Protein AF-A0A382LGW2-F1 (afdb_monomer_lite)

InterPro domains:
  IPR027417 P-loop containing nucleoside triphosphate hydrolase [G3DSA:3.40.50.300] (2-79)
  IPR027417 P-loop containing nucleoside triphosphate hydrolase [SSF52540] (6-59)

Organism: NCBI:txid408172

pLDDT: mean 80.21, std 11.51, range [50.5, 96.94]

Secondary structure (DSSP, 8-state):
----SSPPPPP--STTSSHHHHHHHHHTSTT------TT-TTT-HHHHHHHTT--SS---BTTTBHHHHHHHHHHHHTT-

Structure (mmCIF, N/CA/C/O backbone):
data_AF-A0A382LGW2-F1
#
_entry.id   AF-A0A382LGW2-F1
#
loop_
_atom_site.group_PDB
_atom_site.id
_atom_site.type_symbol
_atom_site.label_atom_id
_atom_site.label_alt_id
_atom_site.label_comp_id
_atom_site.label_asym_id
_atom_site.label_entity_id
_atom_site.label_seq_id
_atom_site.pdbx_PDB_ins_code
_atom_site.Cartn_x
_atom_site.Cartn_y
_atom_site.Cartn_z
_atom_site.occupancy
_atom_site.B_iso_or_equiv
_atom_site.auth_seq_id
_atom_site.auth_comp_id
_atom_site.auth_asym_id
_atom_site.auth_atom_id
_atom_site.pdbx_PDB_model_num
A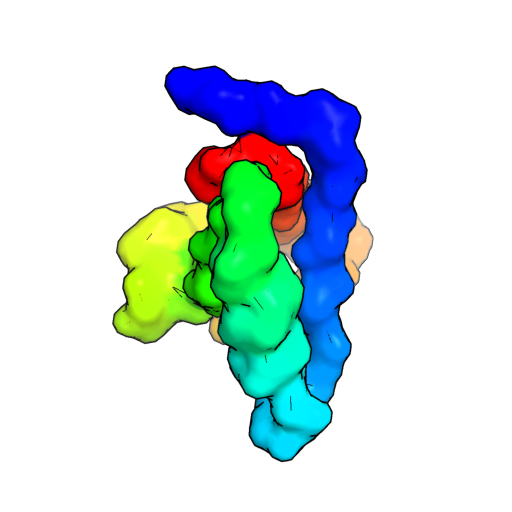TOM 1 N N . MET A 1 1 ? -8.487 14.605 -1.311 1.00 51.03 1 MET A N 1
ATOM 2 C CA . MET A 1 1 ? -7.457 13.603 -0.952 1.00 51.03 1 MET A CA 1
ATOM 3 C C . MET A 1 1 ? -6.982 13.927 0.460 1.00 51.03 1 MET A C 1
ATOM 5 O O . MET A 1 1 ? -6.430 15.003 0.652 1.00 51.03 1 MET A O 1
ATOM 9 N N . ILE A 1 2 ? -7.290 13.094 1.456 1.00 50.50 2 ILE A N 1
ATOM 10 C CA . ILE A 1 2 ? -6.933 13.367 2.859 1.00 50.50 2 ILE A CA 1
ATOM 11 C C . ILE A 1 2 ? -5.459 12.994 3.042 1.00 50.50 2 ILE A C 1
ATOM 13 O O . ILE A 1 2 ? -5.110 11.821 2.930 1.00 50.50 2 ILE A O 1
ATOM 17 N N . LYS A 1 3 ? -4.587 13.980 3.282 1.00 57.41 3 LYS A N 1
ATOM 18 C CA . LYS A 1 3 ? -3.210 13.715 3.717 1.00 57.41 3 LYS A CA 1
ATOM 19 C C . LYS A 1 3 ? -3.252 13.290 5.186 1.00 57.41 3 LYS A C 1
ATOM 21 O O . LYS A 1 3 ? -3.741 14.044 6.022 1.00 57.41 3 LYS A O 1
ATOM 26 N N . SER A 1 4 ? -2.757 12.092 5.490 1.00 67.00 4 SER A N 1
ATOM 27 C CA . SER A 1 4 ? -2.550 11.659 6.876 1.00 67.00 4 SER A CA 1
ATOM 28 C C . SER A 1 4 ? -1.489 12.545 7.533 1.00 67.00 4 SER A C 1
ATOM 30 O O . SER A 1 4 ? -0.440 12.779 6.935 1.00 67.00 4 SER A O 1
ATOM 32 N N . GLN A 1 5 ? -1.743 13.017 8.757 1.00 74.38 5 GLN A N 1
ATOM 33 C CA . GLN A 1 5 ? -0.709 13.663 9.581 1.00 74.38 5 GLN A CA 1
ATOM 34 C C . GLN A 1 5 ? 0.217 12.639 10.261 1.00 74.38 5 GLN A C 1
ATOM 36 O O . GLN A 1 5 ? 1.306 12.984 10.709 1.00 74.38 5 GLN A O 1
ATOM 41 N N . ASN A 1 6 ? -0.194 11.369 10.306 1.00 78.69 6 ASN A N 1
ATOM 42 C CA . ASN A 1 6 ? 0.571 10.283 10.909 1.00 78.69 6 ASN A CA 1
ATOM 43 C C . ASN A 1 6 ? 1.504 9.633 9.886 1.00 78.69 6 ASN A C 1
ATOM 45 O O . ASN A 1 6 ? 1.142 9.487 8.713 1.00 78.69 6 ASN A O 1
ATOM 49 N N . LYS A 1 7 ? 2.680 9.192 10.355 1.00 84.12 7 LYS A N 1
ATOM 50 C CA . LYS A 1 7 ? 3.636 8.431 9.542 1.00 84.12 7 LYS A CA 1
ATOM 51 C C . LYS A 1 7 ? 2.995 7.116 9.066 1.00 84.12 7 LYS A C 1
ATOM 53 O O . LYS A 1 7 ? 2.368 6.435 9.879 1.00 84.12 7 LYS A O 1
ATOM 58 N N . PRO A 1 8 ? 3.145 6.741 7.785 1.00 88.56 8 PRO A N 1
ATOM 59 C CA . PRO A 1 8 ? 2.628 5.474 7.286 1.00 88.56 8 PRO A CA 1
ATOM 60 C C . PRO A 1 8 ? 3.387 4.293 7.905 1.00 88.56 8 PRO A C 1
ATOM 62 O O . PRO A 1 8 ? 4.591 4.376 8.147 1.00 88.56 8 PRO A O 1
ATOM 65 N N . ILE A 1 9 ? 2.682 3.181 8.118 1.00 90.38 9 ILE A N 1
ATOM 66 C CA . ILE A 1 9 ? 3.285 1.903 8.507 1.00 90.38 9 ILE A CA 1
ATOM 67 C C . ILE A 1 9 ? 3.495 1.085 7.235 1.00 90.38 9 ILE A C 1
ATOM 69 O O . ILE A 1 9 ? 2.540 0.816 6.505 1.00 90.38 9 ILE A O 1
ATOM 73 N N . PHE A 1 10 ? 4.739 0.685 6.977 1.00 91.25 10 PHE A N 1
ATOM 74 C CA . PHE A 1 10 ? 5.073 -0.211 5.876 1.00 91.25 10 PHE A CA 1
ATOM 75 C C . PHE A 1 10 ? 5.300 -1.623 6.405 1.00 91.25 10 PHE A C 1
ATOM 77 O O . PHE A 1 10 ? 6.219 -1.860 7.186 1.00 91.25 10 PHE A O 1
ATOM 84 N N . ILE A 1 11 ? 4.453 -2.557 5.979 1.00 92.69 11 ILE A N 1
ATOM 85 C CA . ILE A 1 11 ? 4.569 -3.970 6.332 1.00 92.69 11 ILE A CA 1
ATOM 86 C C . ILE A 1 11 ? 5.278 -4.672 5.180 1.00 92.69 11 ILE A C 1
ATOM 88 O O . ILE A 1 11 ? 4.795 -4.660 4.051 1.00 92.69 11 ILE A O 1
ATOM 92 N N . THR A 1 12 ? 6.416 -5.290 5.478 1.00 90.75 12 THR A N 1
ATOM 93 C CA . THR A 1 12 ? 7.230 -6.032 4.513 1.00 90.75 12 THR A CA 1
ATOM 94 C C . THR A 1 12 ? 7.597 -7.401 5.073 1.00 90.75 12 THR A C 1
ATOM 96 O O . THR A 1 12 ? 7.623 -7.601 6.287 1.00 90.75 12 THR A O 1
ATOM 99 N N . GLY A 1 13 ? 7.850 -8.355 4.185 1.00 90.88 13 GLY A N 1
ATOM 100 C CA . GLY A 1 13 ? 8.217 -9.722 4.528 1.00 90.88 13 GLY A CA 1
ATOM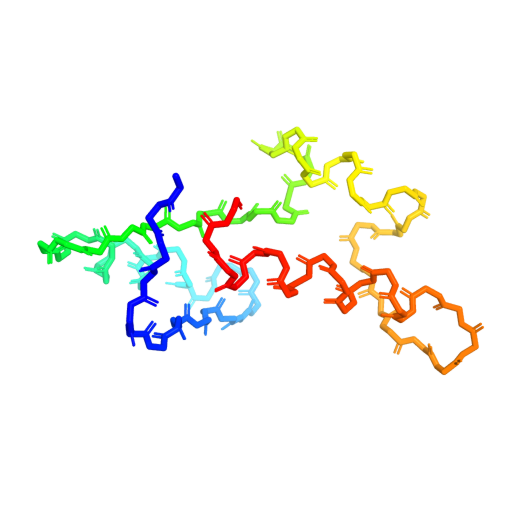 101 C C . GLY A 1 13 ? 8.086 -10.651 3.328 1.00 90.88 13 GLY A C 1
ATOM 102 O O . GLY A 1 13 ? 7.468 -10.309 2.319 1.00 90.88 13 GLY A O 1
ATOM 103 N N . VAL A 1 14 ? 8.663 -11.848 3.438 1.00 90.25 14 VAL A N 1
ATOM 104 C CA . VAL A 1 14 ? 8.506 -12.887 2.411 1.00 90.25 14 VAL A CA 1
ATOM 105 C C . VAL A 1 14 ? 7.038 -13.334 2.306 1.00 90.25 14 VAL A C 1
ATOM 107 O O . VAL A 1 14 ? 6.307 -13.279 3.302 1.00 90.25 14 VAL A O 1
ATOM 110 N N . PRO A 1 15 ? 6.564 -13.794 1.135 1.00 89.69 15 PRO A N 1
ATOM 111 C CA . PRO A 1 15 ? 5.207 -14.313 0.998 1.00 89.69 15 PRO A CA 1
ATOM 112 C C . PRO A 1 15 ? 4.882 -15.382 2.048 1.00 89.69 15 PRO A C 1
ATOM 114 O O . PRO A 1 15 ? 5.725 -16.207 2.385 1.00 89.69 15 PRO A O 1
ATOM 117 N N . ARG A 1 16 ? 3.634 -15.383 2.541 1.00 91.94 16 ARG A N 1
ATOM 118 C CA . ARG A 1 16 ? 3.121 -16.343 3.545 1.00 91.94 16 ARG A CA 1
ATOM 119 C C . ARG A 1 16 ? 3.770 -16.255 4.938 1.00 91.94 16 ARG A C 1
ATOM 121 O O . ARG A 1 16 ? 3.552 -17.142 5.749 1.00 91.94 16 ARG A O 1
ATOM 128 N N . SER A 1 17 ? 4.457 -15.158 5.256 1.00 96.50 17 SER A N 1
ATOM 129 C CA . SER A 1 17 ? 5.019 -14.885 6.595 1.00 96.50 17 SER A CA 1
ATOM 130 C C . SER A 1 17 ? 4.053 -14.199 7.579 1.00 96.50 17 SER A C 1
ATOM 132 O O . SER A 1 17 ? 4.457 -13.777 8.656 1.00 96.50 17 SER A O 1
ATOM 134 N N . GLY A 1 18 ? 2.771 -14.059 7.222 1.00 96.69 18 GLY A N 1
ATOM 135 C CA . GLY A 1 18 ? 1.761 -13.413 8.072 1.00 96.69 18 GLY A CA 1
ATOM 136 C C . GLY A 1 18 ? 1.606 -11.900 7.868 1.00 96.69 18 GLY A C 1
ATOM 137 O O . GLY A 1 18 ? 0.804 -11.279 8.561 1.00 96.69 18 GLY A O 1
ATOM 138 N N . THR A 1 19 ? 2.284 -11.303 6.882 1.00 95.88 19 THR A N 1
ATOM 139 C CA . THR A 1 19 ? 2.167 -9.867 6.551 1.00 95.88 19 THR A CA 1
ATOM 140 C C . THR A 1 19 ? 0.722 -9.420 6.308 1.00 95.88 19 THR A C 1
ATOM 142 O O . THR A 1 19 ? 0.305 -8.393 6.838 1.00 95.88 19 THR A O 1
ATOM 145 N N . THR A 1 20 ? -0.085 -10.214 5.595 1.00 94.81 20 THR A N 1
ATOM 146 C CA . THR A 1 20 ? -1.520 -9.940 5.384 1.00 94.81 20 THR A CA 1
ATOM 147 C C . THR A 1 20 ? -2.314 -9.928 6.691 1.00 94.81 20 THR A C 1
ATOM 149 O O . THR A 1 20 ? -3.190 -9.088 6.875 1.00 94.81 20 THR A O 1
ATOM 152 N N . TRP A 1 21 ? -2.014 -10.847 7.612 1.00 96.81 21 TRP A N 1
ATOM 153 C CA . TRP A 1 21 ? -2.711 -10.935 8.896 1.00 96.81 21 TRP A CA 1
ATOM 154 C C . TRP A 1 21 ? -2.418 -9.709 9.767 1.00 96.81 21 TRP A C 1
ATOM 156 O O . TRP A 1 21 ? -3.350 -9.066 10.247 1.00 96.81 21 TRP A O 1
ATOM 166 N N . ILE A 1 22 ? -1.143 -9.312 9.868 1.00 96.81 22 ILE A N 1
ATOM 167 C CA . ILE A 1 22 ? -0.728 -8.086 10.568 1.00 96.81 22 ILE A CA 1
ATOM 168 C C . ILE A 1 22 ? -1.392 -6.852 9.941 1.00 96.81 22 ILE A C 1
ATOM 170 O O . ILE A 1 22 ? -1.919 -5.999 10.656 1.00 96.81 22 ILE A O 1
ATOM 174 N N . ALA A 1 23 ? -1.411 -6.767 8.608 1.00 95.31 23 ALA A N 1
ATOM 175 C CA . ALA A 1 23 ? -2.022 -5.656 7.885 1.00 95.31 23 ALA A CA 1
ATOM 176 C C . ALA A 1 23 ? -3.521 -5.517 8.181 1.00 95.31 23 ALA A C 1
ATOM 178 O O . ALA A 1 23 ? -4.003 -4.406 8.392 1.00 95.31 23 ALA A O 1
ATOM 179 N N . ASN A 1 24 ? -4.243 -6.637 8.259 1.00 96.00 24 ASN A N 1
ATOM 180 C CA . ASN A 1 24 ? -5.667 -6.645 8.586 1.00 96.00 24 ASN A CA 1
ATOM 181 C C . ASN A 1 24 ? -5.936 -6.228 10.039 1.00 96.00 24 ASN A C 1
ATOM 183 O O . ASN A 1 24 ? -6.878 -5.477 10.276 1.00 96.00 24 ASN A O 1
ATOM 187 N N . ILE A 1 25 ? -5.102 -6.657 10.994 1.00 96.94 25 ILE A N 1
ATOM 188 C CA . ILE A 1 25 ? -5.225 -6.250 12.405 1.00 96.94 25 ILE A CA 1
ATOM 189 C C . ILE A 1 25 ? -5.002 -4.746 12.564 1.00 96.94 25 ILE A C 1
ATOM 191 O O . ILE A 1 25 ? -5.797 -4.059 13.196 1.00 96.94 25 ILE A O 1
ATOM 195 N N . LEU A 1 26 ? -3.930 -4.205 11.982 1.00 94.31 26 LEU A N 1
ATOM 196 C CA . LEU A 1 26 ? -3.665 -2.766 12.063 1.00 94.31 26 LEU A CA 1
ATOM 197 C C . LEU A 1 26 ? -4.719 -1.960 11.292 1.00 94.31 26 LEU A C 1
ATOM 199 O O . LEU A 1 26 ? -5.147 -0.898 11.741 1.00 94.31 26 LEU A O 1
ATOM 203 N N . GLY A 1 27 ? -5.169 -2.486 10.152 1.00 93.25 27 GLY A N 1
ATOM 204 C CA . GLY A 1 27 ? -6.200 -1.887 9.312 1.00 93.25 27 GLY A CA 1
ATOM 205 C C . GLY A 1 27 ? -7.592 -1.839 9.943 1.00 93.25 27 GLY A C 1
ATOM 206 O O . GLY A 1 27 ? -8.399 -1.018 9.517 1.00 93.25 27 GLY A O 1
ATOM 207 N N . SER A 1 28 ? -7.887 -2.664 10.956 1.00 95.06 28 SER A N 1
ATOM 208 C CA . SER A 1 28 ? -9.187 -2.645 11.641 1.00 95.06 28 SER A CA 1
ATOM 209 C C . SER A 1 28 ? -9.324 -1.518 12.671 1.00 95.06 28 SER A C 1
ATOM 211 O O . SER A 1 28 ? -10.404 -1.323 13.228 1.00 95.06 28 SER A O 1
ATOM 213 N N . ALA A 1 29 ? -8.250 -0.778 12.960 1.00 92.88 29 ALA A N 1
ATOM 214 C CA . ALA A 1 29 ? -8.292 0.342 13.892 1.00 92.88 29 ALA A CA 1
ATOM 215 C C . ALA A 1 29 ? -9.046 1.553 13.308 1.00 92.88 29 ALA A C 1
ATOM 217 O O . ALA A 1 29 ? -8.946 1.884 12.124 1.00 92.88 29 ALA A O 1
ATOM 218 N N . LYS A 1 30 ? -9.787 2.268 14.164 1.00 90.94 30 LYS A N 1
ATOM 219 C CA . LYS A 1 30 ? -10.539 3.465 13.762 1.00 90.94 30 LYS A CA 1
ATOM 220 C C . LYS A 1 30 ? -9.591 4.533 13.207 1.00 90.94 30 LYS A C 1
ATOM 222 O O . LYS A 1 30 ? -8.625 4.914 13.860 1.00 90.94 30 LYS A O 1
ATOM 227 N N . GLY A 1 31 ? -9.910 5.054 12.023 1.00 86.88 31 GLY A N 1
ATOM 228 C CA . GLY A 1 31 ? -9.122 6.105 11.371 1.00 86.88 31 GLY A CA 1
ATOM 229 C C . GLY A 1 31 ? -7.875 5.603 10.637 1.00 86.88 31 GLY A C 1
ATOM 230 O O . GLY A 1 31 ? -7.117 6.423 10.122 1.00 86.88 31 GLY A O 1
ATOM 231 N N . VAL A 1 32 ? -7.670 4.285 10.546 1.00 89.50 32 VAL A N 1
ATOM 232 C CA . VAL A 1 32 ? -6.615 3.691 9.722 1.00 89.50 32 VAL A CA 1
ATOM 233 C C . VAL A 1 32 ? -7.170 3.343 8.346 1.00 89.50 32 VAL A C 1
ATOM 235 O O . VAL A 1 32 ? -8.253 2.780 8.208 1.00 89.50 32 VAL A O 1
ATOM 238 N N . ARG A 1 33 ? -6.407 3.677 7.304 1.00 88.38 33 ARG A N 1
ATOM 239 C CA . ARG A 1 33 ? -6.662 3.222 5.937 1.00 88.38 33 ARG A CA 1
ATOM 240 C C . ARG A 1 33 ? -5.631 2.164 5.578 1.00 88.38 33 ARG A C 1
ATOM 242 O O . ARG A 1 33 ? -4.442 2.464 5.510 1.00 88.38 33 ARG A O 1
ATOM 249 N N . LEU A 1 34 ? -6.096 0.951 5.302 1.00 90.06 34 LEU A N 1
ATOM 250 C CA . LEU A 1 34 ? -5.253 -0.120 4.789 1.00 90.06 34 LEU A CA 1
ATOM 251 C C . LEU A 1 34 ? -5.070 0.025 3.269 1.00 90.06 34 LEU A C 1
ATOM 253 O O . LEU A 1 34 ? -6.045 0.068 2.521 1.00 90.06 34 LEU A O 1
ATOM 257 N N . LEU A 1 35 ? -3.816 0.074 2.817 1.00 87.69 35 LEU A N 1
ATOM 258 C CA . LEU A 1 35 ? -3.438 -0.052 1.408 1.00 87.69 35 LEU A CA 1
ATOM 259 C C . LEU A 1 35 ? -2.843 -1.447 1.196 1.00 87.69 35 LEU A C 1
ATOM 261 O O . LEU A 1 35 ? -1.704 -1.702 1.581 1.00 87.69 35 LEU A O 1
ATOM 265 N N . SER A 1 36 ? -3.634 -2.362 0.635 1.00 87.94 36 SER A N 1
ATOM 266 C CA . SER A 1 36 ? -3.226 -3.755 0.433 1.00 87.94 36 SER A CA 1
ATOM 267 C C . SER A 1 36 ? -2.522 -3.928 -0.910 1.00 87.94 36 SER A C 1
ATOM 269 O O . SER A 1 36 ? -3.099 -3.593 -1.943 1.00 87.94 36 SER A O 1
ATOM 271 N N . GLU A 1 37 ? -1.281 -4.423 -0.872 1.00 84.38 37 GLU A N 1
ATOM 272 C CA . GLU A 1 37 ? -0.454 -4.774 -2.040 1.00 84.38 37 GLU A CA 1
ATOM 273 C C . GLU A 1 37 ? -0.575 -3.784 -3.226 1.00 84.38 37 GLU A C 1
ATOM 275 O O . GLU A 1 37 ? -0.896 -4.185 -4.348 1.00 84.38 37 GLU A O 1
ATOM 280 N N . PRO A 1 38 ? -0.352 -2.471 -3.015 1.00 81.06 38 PRO A N 1
ATOM 281 C CA . PRO A 1 38 ? -0.611 -1.446 -4.034 1.00 81.06 38 PRO A CA 1
ATOM 282 C C . PRO A 1 38 ? 0.281 -1.578 -5.280 1.00 81.06 38 PRO A C 1
ATOM 284 O O . PRO A 1 38 ? -0.064 -1.069 -6.350 1.00 81.06 38 PRO A O 1
ATOM 287 N N . ASP A 1 39 ? 1.407 -2.275 -5.148 1.00 79.75 39 ASP A N 1
ATOM 288 C CA . ASP A 1 39 ? 2.358 -2.628 -6.195 1.00 79.75 39 ASP A CA 1
ATOM 289 C C . ASP A 1 39 ? 2.039 -3.964 -6.887 1.00 79.75 39 ASP A C 1
ATOM 291 O O . ASP A 1 39 ? 2.650 -4.288 -7.909 1.00 79.75 39 ASP A O 1
ATOM 295 N N . ASN A 1 40 ? 1.076 -4.739 -6.380 1.00 80.50 40 ASN A N 1
ATOM 296 C CA . ASN A 1 40 ? 0.645 -5.975 -7.012 1.00 80.50 40 ASN A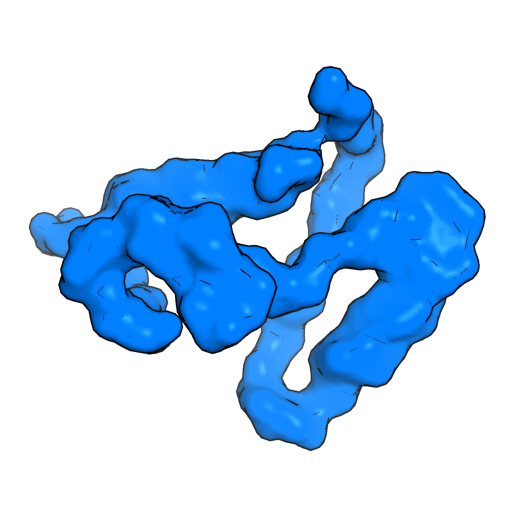 CA 1
ATOM 297 C C . ASN A 1 40 ? -0.307 -5.682 -8.174 1.00 80.50 40 ASN A C 1
ATOM 299 O O . ASN A 1 40 ? -1.509 -5.482 -8.028 1.00 80.50 40 ASN A O 1
ATOM 303 N N . GLU A 1 41 ? 0.256 -5.723 -9.369 1.00 76.19 41 GLU A N 1
ATOM 304 C CA . GLU A 1 41 ? -0.399 -5.505 -10.659 1.00 76.19 41 GLU A CA 1
ATOM 305 C C . GLU A 1 41 ? -1.526 -6.502 -10.981 1.00 76.19 41 GLU A C 1
ATOM 307 O O . GLU A 1 41 ? -2.353 -6.216 -11.846 1.00 76.19 41 GLU A O 1
ATOM 312 N N . LYS A 1 42 ? -1.6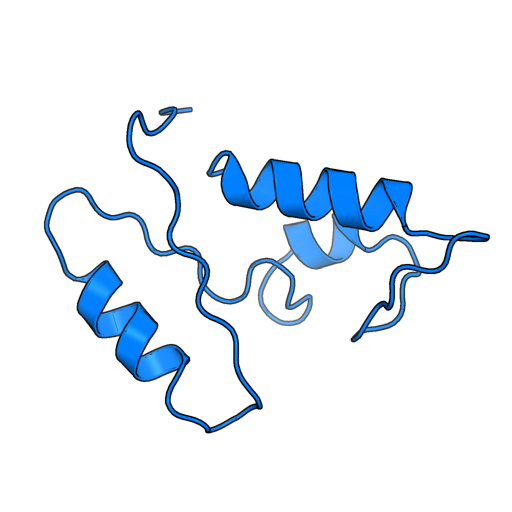32 -7.630 -10.259 1.00 75.56 42 LYS A N 1
ATOM 313 C CA . LYS A 1 42 ? -2.796 -8.527 -10.360 1.00 75.56 42 LYS A CA 1
ATOM 314 C C . LYS A 1 42 ? -4.058 -7.905 -9.751 1.00 75.56 42 LYS A C 1
ATOM 316 O O . LYS A 1 42 ? -5.156 -8.185 -10.223 1.00 75.56 42 LYS A O 1
ATOM 321 N N . TYR A 1 43 ? -3.904 -7.093 -8.707 1.00 73.81 43 TYR A N 1
ATOM 322 C CA . TYR A 1 43 ? -5.015 -6.552 -7.915 1.00 73.81 43 TYR A CA 1
ATOM 323 C C . TYR A 1 43 ? -5.116 -5.020 -7.987 1.00 73.81 43 TYR A C 1
ATOM 325 O O . TYR A 1 43 ? -6.157 -4.458 -7.660 1.00 73.81 43 TYR A O 1
ATOM 333 N N . SER A 1 44 ? -4.064 -4.340 -8.454 1.00 74.44 44 SER A N 1
ATOM 334 C CA . SER A 1 44 ? -3.959 -2.883 -8.524 1.00 74.44 44 SER A CA 1
ATOM 335 C C . SER A 1 44 ? -3.741 -2.413 -9.964 1.00 74.44 44 SER A C 1
ATOM 337 O O . SER A 1 44 ? -2.648 -2.530 -10.526 1.00 74.44 44 SER A O 1
ATOM 339 N N . PHE A 1 45 ? -4.777 -1.808 -10.557 1.00 73.19 45 PHE A N 1
ATOM 340 C CA . PHE A 1 45 ? -4.675 -1.145 -11.866 1.00 73.19 45 PHE A CA 1
ATOM 341 C C . PHE A 1 45 ? -3.644 -0.003 -11.850 1.00 73.19 45 PHE A C 1
ATOM 343 O O . PHE A 1 45 ? -2.914 0.207 -12.818 1.00 73.19 45 PHE A O 1
ATOM 350 N N . ILE A 1 46 ? -3.530 0.690 -10.713 1.00 73.69 46 ILE A N 1
ATOM 351 C CA . ILE A 1 46 ? -2.524 1.732 -10.485 1.00 73.69 46 ILE A CA 1
ATOM 352 C C . ILE A 1 46 ? -1.121 1.117 -10.513 1.00 73.69 46 ILE A C 1
ATOM 354 O O . ILE A 1 46 ? -0.253 1.635 -11.210 1.00 73.69 46 ILE A O 1
ATOM 358 N N . GLY A 1 47 ? -0.909 -0.019 -9.840 1.00 73.12 47 GLY A N 1
ATOM 359 C CA . GLY A 1 47 ? 0.365 -0.743 -9.861 1.00 73.12 47 GLY A CA 1
ATOM 360 C C . GLY A 1 47 ? 0.811 -1.093 -11.282 1.00 73.12 47 GLY A C 1
ATOM 361 O O . GLY A 1 47 ? 1.966 -0.865 -11.632 1.00 73.12 47 GLY A O 1
ATOM 362 N N . ARG A 1 48 ? -0.127 -1.525 -12.138 1.00 73.38 48 ARG A N 1
ATOM 363 C CA . ARG A 1 48 ? 0.135 -1.797 -13.562 1.00 73.38 48 ARG A CA 1
ATOM 364 C C . ARG A 1 48 ? 0.556 -0.546 -14.343 1.00 73.38 48 ARG A C 1
ATOM 366 O O . ARG A 1 48 ? 1.500 -0.608 -15.126 1.00 73.38 48 ARG A O 1
ATOM 373 N N . ILE A 1 49 ? -0.128 0.587 -14.154 1.00 74.56 49 ILE A N 1
ATOM 374 C CA . ILE A 1 49 ? 0.212 1.845 -14.846 1.00 74.56 49 ILE A CA 1
ATOM 375 C C . ILE A 1 49 ? 1.577 2.366 -14.398 1.00 74.56 49 ILE A C 1
ATOM 377 O O . ILE A 1 49 ? 2.356 2.827 -15.229 1.00 74.56 49 ILE A O 1
ATOM 381 N N . TRP A 1 50 ? 1.863 2.322 -13.098 1.00 71.44 50 TRP A N 1
ATOM 382 C CA . TRP A 1 50 ? 3.075 2.912 -12.536 1.00 71.44 50 TRP A CA 1
ATOM 383 C C . TRP A 1 50 ? 4.322 2.065 -12.757 1.00 71.44 50 TRP A C 1
ATOM 385 O O . TRP A 1 50 ? 5.403 2.633 -12.901 1.00 71.44 50 TRP A O 1
ATOM 395 N N . LYS A 1 51 ? 4.190 0.735 -12.832 1.00 68.94 51 LYS A N 1
ATOM 396 C CA . LYS A 1 51 ? 5.341 -0.143 -13.051 1.00 68.94 51 LYS A CA 1
ATOM 397 C C . LYS A 1 51 ? 5.941 -0.039 -14.458 1.00 68.94 51 LYS A C 1
ATOM 399 O O . LYS A 1 51 ? 7.081 -0.443 -14.578 1.00 68.94 51 LYS A O 1
ATOM 404 N N . LYS A 1 52 ? 5.270 0.524 -15.483 1.00 67.19 52 LYS A N 1
ATOM 405 C CA . LYS A 1 52 ? 5.799 0.793 -16.857 1.00 67.19 52 LYS A CA 1
ATOM 406 C C . LYS A 1 52 ? 7.055 -0.028 -17.244 1.00 67.19 52 LYS A C 1
ATOM 408 O O . LYS A 1 52 ? 8.156 0.512 -17.305 1.00 67.19 52 LYS A O 1
ATOM 413 N N . SER A 1 53 ? 6.873 -1.321 -17.517 1.00 61.88 53 SER A N 1
ATOM 414 C CA . SER A 1 53 ? 7.930 -2.260 -17.953 1.00 61.88 53 SER A CA 1
ATOM 415 C C . SER A 1 53 ? 8.969 -2.686 -16.905 1.00 61.88 53 SER A C 1
ATOM 417 O O . SER A 1 53 ? 9.905 -3.406 -17.241 1.00 61.88 53 SER A O 1
ATOM 419 N N . LEU A 1 54 ? 8.813 -2.308 -15.637 1.00 65.81 54 LEU A N 1
ATOM 420 C CA . LEU A 1 54 ? 9.554 -2.909 -14.535 1.00 65.81 54 LEU A CA 1
ATOM 421 C C . LEU A 1 54 ? 9.104 -4.360 -14.328 1.00 65.81 54 LEU A C 1
ATOM 423 O O . LEU A 1 54 ? 7.919 -4.680 -14.428 1.00 65.81 54 LEU A O 1
ATOM 427 N N . HIS A 1 55 ? 10.054 -5.238 -14.004 1.00 70.19 55 HIS A N 1
ATOM 428 C CA . HIS A 1 55 ? 9.744 -6.611 -13.620 1.00 70.19 55 HIS A CA 1
ATOM 429 C C . HIS A 1 55 ? 8.819 -6.643 -12.398 1.00 70.19 55 HIS A C 1
ATOM 431 O O . HIS A 1 55 ? 8.808 -5.723 -11.582 1.00 70.19 55 HIS A O 1
ATOM 437 N N . ARG A 1 56 ? 8.090 -7.753 -12.236 1.00 71.12 56 ARG A N 1
ATOM 438 C CA . ARG A 1 56 ? 7.154 -7.975 -11.121 1.00 71.12 56 ARG A CA 1
ATOM 439 C C . ARG A 1 56 ? 7.769 -7.670 -9.751 1.00 71.12 56 ARG A C 1
ATOM 441 O O . ARG A 1 56 ? 7.095 -7.096 -8.894 1.00 71.12 56 ARG A O 1
ATOM 448 N N . PHE A 1 57 ? 9.044 -8.023 -9.594 1.00 75.62 57 PHE A N 1
ATOM 449 C CA . PHE A 1 57 ? 9.894 -7.720 -8.445 1.00 75.62 57 PHE A CA 1
ATOM 450 C C . PHE A 1 57 ? 11.023 -6.787 -8.896 1.00 75.62 57 PHE A C 1
ATOM 452 O O . PHE A 1 57 ? 12.114 -7.257 -9.221 1.00 75.62 57 PHE A O 1
ATOM 459 N N . PRO A 1 58 ? 10.758 -5.478 -9.007 1.00 72.44 58 PRO A N 1
ATOM 460 C CA . PRO A 1 58 ? 11.781 -4.544 -9.435 1.00 72.44 58 PRO A CA 1
ATOM 461 C C . PRO A 1 58 ? 12.812 -4.363 -8.326 1.00 72.44 58 PRO A C 1
ATOM 463 O O . PRO A 1 58 ? 12.450 -4.167 -7.166 1.00 72.44 58 PRO A O 1
ATOM 466 N N . PHE A 1 59 ? 14.088 -4.382 -8.689 1.00 74.88 59 PHE A N 1
ATOM 467 C CA . PHE A 1 59 ? 15.155 -3.913 -7.818 1.00 74.88 59 PHE A CA 1
ATOM 468 C C . PHE A 1 59 ? 15.572 -2.515 -8.274 1.00 74.88 59 PHE A C 1
ATOM 470 O O . PHE A 1 59 ? 15.567 -2.212 -9.467 1.00 74.88 59 PHE A O 1
ATOM 477 N N . ALA A 1 60 ? 15.861 -1.636 -7.318 1.00 70.50 60 ALA A N 1
ATOM 478 C CA . ALA A 1 60 ? 16.449 -0.343 -7.628 1.00 70.50 60 ALA A CA 1
ATOM 479 C C . ALA A 1 60 ? 17.950 -0.548 -7.843 1.00 70.50 60 ALA A C 1
ATOM 481 O O . ALA A 1 60 ? 18.647 -0.901 -6.895 1.00 70.50 60 ALA A O 1
ATOM 482 N N . ASP A 1 61 ? 18.423 -0.319 -9.064 1.00 70.56 61 ASP A N 1
ATOM 483 C CA . ASP A 1 61 ? 19.849 -0.182 -9.361 1.00 70.56 61 ASP A CA 1
ATOM 484 C C . ASP A 1 61 ? 20.194 1.289 -9.612 1.00 70.56 61 ASP A C 1
ATOM 486 O O . ASP A 1 61 ? 19.326 2.075 -10.009 1.00 70.56 61 ASP A O 1
ATOM 490 N N . SER A 1 62 ? 21.452 1.671 -9.399 1.00 68.75 62 SER A N 1
ATOM 491 C CA . SER A 1 62 ? 21.951 3.024 -9.667 1.00 68.75 62 SER A CA 1
ATOM 492 C C . SER A 1 62 ? 21.784 3.428 -11.134 1.00 68.75 62 SER A C 1
ATOM 494 O O . SER A 1 62 ? 21.644 4.617 -11.421 1.00 68.75 62 SER A O 1
ATOM 496 N N . GLU A 1 63 ? 21.752 2.459 -12.051 1.00 67.38 63 GLU A N 1
ATOM 497 C CA . GLU A 1 63 ? 21.790 2.720 -13.490 1.00 67.38 63 GLU A CA 1
ATOM 498 C C . GLU A 1 63 ? 20.412 2.821 -14.154 1.00 67.38 63 GLU A C 1
ATOM 500 O O . GLU A 1 63 ? 20.273 3.574 -15.114 1.00 67.38 63 GLU A O 1
ATOM 505 N N . ASN A 1 64 ? 19.371 2.127 -13.667 1.00 57.28 64 ASN A N 1
ATOM 506 C CA . ASN A 1 64 ? 18.060 2.121 -14.328 1.00 57.28 64 ASN A CA 1
ATOM 507 C C . ASN A 1 64 ? 16.880 1.863 -13.371 1.00 57.28 64 ASN A C 1
ATOM 509 O O . ASN A 1 64 ? 16.888 0.961 -12.540 1.00 57.28 64 ASN A O 1
ATOM 513 N N . GLY A 1 65 ? 15.803 2.646 -13.515 1.00 63.00 65 GLY A N 1
ATOM 514 C CA . GLY A 1 65 ? 14.495 2.374 -12.892 1.00 63.00 65 GLY A CA 1
ATOM 515 C C . GLY A 1 65 ? 14.319 2.799 -11.426 1.00 63.00 65 GLY A C 1
ATOM 516 O O . GLY A 1 65 ? 13.176 2.997 -11.001 1.00 63.00 65 GLY A O 1
ATOM 517 N N . ALA A 1 66 ? 15.403 3.044 -10.677 1.00 69.25 66 ALA A N 1
ATOM 518 C CA . ALA A 1 66 ? 15.336 3.451 -9.268 1.00 69.25 66 ALA A CA 1
ATOM 519 C C . ALA A 1 66 ? 14.485 4.710 -9.047 1.00 69.25 66 ALA A C 1
ATOM 521 O O . ALA A 1 66 ? 13.644 4.745 -8.151 1.00 69.25 66 ALA A O 1
ATOM 522 N N . THR A 1 67 ? 14.616 5.729 -9.900 1.00 78.12 67 THR A N 1
ATOM 523 C CA . THR A 1 67 ? 13.837 6.971 -9.768 1.00 78.12 67 THR A CA 1
ATOM 524 C C . THR A 1 67 ? 12.331 6.746 -9.924 1.00 78.12 67 THR A C 1
ATOM 526 O O . THR A 1 67 ? 11.544 7.372 -9.214 1.00 78.12 67 THR A O 1
ATOM 529 N N . TYR A 1 68 ? 11.906 5.861 -10.830 1.00 77.56 68 TYR A N 1
ATOM 530 C CA . TYR A 1 68 ? 10.485 5.551 -11.017 1.00 77.56 68 TYR A CA 1
ATOM 531 C C . TYR A 1 68 ? 9.937 4.727 -9.856 1.00 77.56 68 TYR A C 1
ATOM 533 O O . TYR A 1 68 ? 8.860 5.043 -9.351 1.00 77.56 68 TYR A O 1
ATOM 541 N N . LEU A 1 69 ? 10.703 3.739 -9.383 1.00 79.31 69 LEU A N 1
ATOM 542 C CA . LEU A 1 69 ? 10.339 2.938 -8.218 1.00 79.31 69 LEU A CA 1
ATOM 543 C C . LEU A 1 69 ? 10.197 3.812 -6.963 1.00 79.31 69 LEU A C 1
ATOM 545 O O . LEU A 1 69 ? 9.193 3.725 -6.258 1.00 79.31 69 LEU A O 1
ATOM 549 N N . ILE A 1 70 ? 11.146 4.724 -6.732 1.00 82.06 70 ILE A N 1
ATOM 550 C CA . ILE A 1 70 ? 11.103 5.685 -5.622 1.00 82.06 70 ILE A CA 1
ATOM 551 C C . ILE A 1 70 ? 9.858 6.571 -5.724 1.00 82.06 70 ILE A C 1
ATOM 553 O O . ILE A 1 70 ? 9.110 6.681 -4.753 1.00 82.06 70 ILE A O 1
ATOM 557 N N . LYS A 1 71 ? 9.591 7.170 -6.893 1.00 84.06 71 LYS A N 1
ATOM 558 C CA . LYS A 1 71 ? 8.398 8.011 -7.106 1.00 84.06 71 LYS A CA 1
ATOM 559 C C . LYS A 1 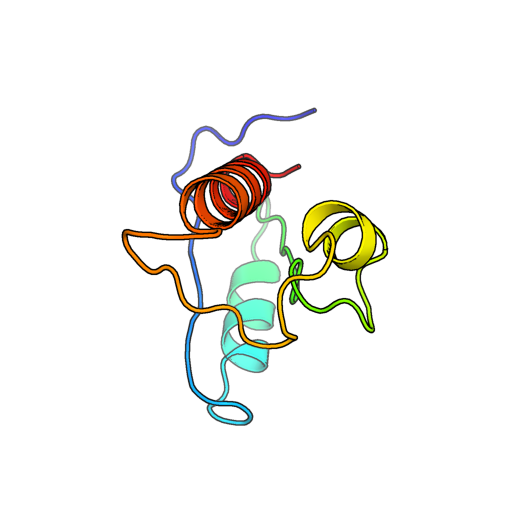71 ? 7.100 7.236 -6.872 1.00 84.06 71 LYS A C 1
ATOM 561 O O . LYS A 1 71 ? 6.155 7.781 -6.302 1.00 84.06 71 LYS A O 1
ATOM 566 N N . PHE A 1 72 ? 7.056 5.969 -7.277 1.00 81.56 72 PHE A N 1
ATOM 567 C CA . PHE A 1 72 ? 5.904 5.103 -7.059 1.00 81.56 72 PHE A CA 1
ATOM 568 C C . PHE A 1 72 ? 5.661 4.831 -5.566 1.00 81.56 72 PHE A C 1
ATOM 570 O O . PHE A 1 72 ? 4.559 5.077 -5.074 1.00 81.56 72 PHE A O 1
ATOM 577 N N . TYR A 1 73 ? 6.687 4.430 -4.810 1.00 82.62 73 TYR A N 1
ATOM 578 C CA . TYR A 1 73 ? 6.546 4.223 -3.363 1.00 82.62 73 TYR A CA 1
ATOM 579 C C . TYR A 1 73 ? 6.269 5.525 -2.600 1.00 82.62 73 TYR A C 1
ATOM 581 O O . TYR A 1 73 ? 5.468 5.521 -1.669 1.00 82.62 73 TYR A O 1
ATOM 589 N N . GLN A 1 74 ? 6.829 6.664 -3.021 1.00 85.44 74 GLN A N 1
ATOM 590 C CA . GLN A 1 74 ? 6.458 7.978 -2.475 1.00 85.44 74 GLN A CA 1
ATOM 591 C C . GLN A 1 74 ? 4.961 8.267 -2.656 1.00 85.44 74 GLN A C 1
ATOM 593 O O . GLN A 1 74 ? 4.313 8.799 -1.752 1.00 85.44 74 GLN A O 1
ATOM 598 N N . LYS A 1 75 ? 4.387 7.889 -3.805 1.00 83.44 75 LYS A N 1
ATOM 599 C CA . LYS A 1 75 ? 2.956 8.044 -4.079 1.00 83.44 75 LYS A CA 1
ATOM 600 C C . LYS A 1 75 ? 2.115 7.141 -3.172 1.00 83.44 75 LYS A C 1
ATOM 602 O O . LYS A 1 75 ? 1.175 7.646 -2.556 1.00 83.44 75 LYS A O 1
ATOM 607 N N . ILE A 1 76 ? 2.509 5.878 -2.999 1.00 82.69 76 ILE A N 1
ATOM 608 C CA . ILE A 1 76 ? 1.874 4.934 -2.062 1.00 82.69 76 ILE A CA 1
ATOM 609 C C . ILE A 1 76 ? 1.901 5.486 -0.629 1.00 82.69 76 ILE A C 1
ATOM 611 O O . I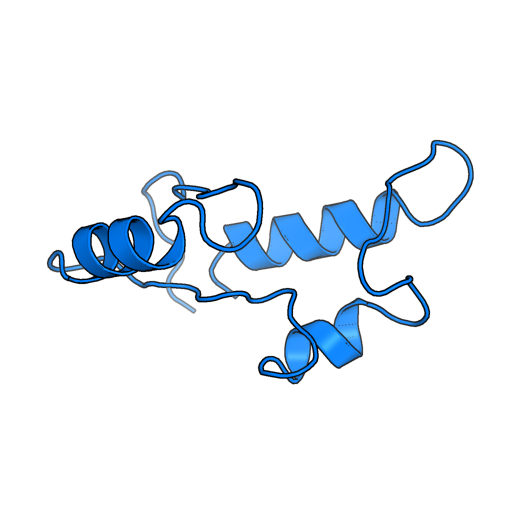LE A 1 76 ? 0.861 5.580 0.021 1.00 82.69 76 ILE A O 1
ATOM 615 N N . PHE A 1 77 ? 3.065 5.933 -0.148 1.00 83.81 77 PHE A N 1
ATOM 616 C CA . PHE A 1 77 ? 3.216 6.477 1.206 1.00 83.81 77 PHE A CA 1
ATOM 617 C C . PHE A 1 77 ? 2.491 7.809 1.424 1.00 83.81 77 PHE A C 1
ATOM 619 O O . PHE A 1 77 ? 2.199 8.162 2.564 1.00 83.81 77 PHE A O 1
ATOM 626 N N . SER A 1 78 ? 2.133 8.522 0.353 1.00 81.12 78 SER A N 1
ATOM 627 C CA . SER A 1 78 ? 1.269 9.707 0.429 1.00 81.12 78 SER A CA 1
ATOM 628 C C . SER A 1 78 ? -0.222 9.377 0.601 1.00 81.12 78 SER A C 1
ATOM 630 O O . SER A 1 78 ? -1.030 10.288 0.794 1.00 81.12 78 SER A O 1
ATOM 632 N N . GLY A 1 79 ? -0.593 8.093 0.535 1.00 71.94 79 GLY A N 1
ATOM 633 C CA . GLY A 1 79 ? -1.974 7.628 0.646 1.00 71.94 79 GLY A CA 1
ATOM 634 C C . GLY A 1 79 ? -2.783 7.737 -0.649 1.00 71.94 79 GLY A C 1
ATOM 635 O O . GLY A 1 79 ? -4.012 7.824 -0.582 1.00 71.94 79 GLY A O 1
ATOM 636 N N . ALA A 1 80 ? -2.120 7.798 -1.807 1.00 60.75 80 ALA A N 1
ATOM 637 C CA . ALA A 1 80 ? -2.768 7.950 -3.109 1.00 60.75 80 ALA A CA 1
ATOM 638 C C . ALA A 1 80 ? -3.187 6.611 -3.721 1.00 60.75 80 ALA A C 1
ATOM 640 O O . ALA A 1 80 ? -2.397 5.648 -3.630 1.00 60.75 80 ALA A O 1
#

Radius of gyration: 13.64 Å; chains: 1; bounding box: 32×30×32 Å

Sequence (80 aa):
MIKSQNKPIFITGVPRSGTTWIANILGSAKGVRLLSEPDNEKYSFIGRIWKKSLHRFPFADSENGATYLIKFYQKIFSGA

Foldseek 3Di:
DDFDPDFDDDQDDDPPPCSVVVLVVVCVDPPDHRDPPCLQVVVHVNNVVLCVPAPSDHDDDPPDDNVSVVVSVVVVRRVD